Protein AF-A0AAQ3SIV4-F1 (afdb_monomer)

Structure (mmCIF, N/CA/C/O backbone):
data_AF-A0AAQ3SIV4-F1
#
_entry.id   AF-A0AAQ3SIV4-F1
#
loop_
_atom_site.group_PDB
_atom_site.id
_atom_site.type_symbol
_atom_site.label_atom_id
_atom_site.label_alt_id
_atom_site.label_comp_id
_atom_site.label_asym_id
_atom_site.label_entity_id
_atom_site.label_seq_id
_atom_site.pdbx_PDB_ins_code
_atom_site.Cartn_x
_atom_site.Cartn_y
_atom_site.Cartn_z
_atom_site.occupancy
_atom_site.B_iso_or_equiv
_atom_site.auth_seq_id
_atom_site.auth_comp_id
_atom_site.auth_asym_id
_atom_site.auth_atom_id
_atom_site.pdbx_PDB_model_num
ATOM 1 N N . MET A 1 1 ? -7.439 22.972 55.789 1.00 44.53 1 MET A N 1
ATOM 2 C CA . MET A 1 1 ? -6.958 23.213 54.409 1.00 44.53 1 MET A CA 1
ATOM 3 C C . MET A 1 1 ? -6.449 21.897 53.820 1.00 44.53 1 MET A C 1
ATOM 5 O O . MET A 1 1 ? -5.251 21.713 53.692 1.00 44.53 1 MET A O 1
ATOM 9 N N . GLY A 1 2 ? -7.338 20.934 53.558 1.00 52.06 2 GLY A N 1
ATOM 10 C CA . GLY A 1 2 ? -6.937 19.566 53.185 1.00 52.06 2 GLY A CA 1
ATOM 11 C C . GLY A 1 2 ? -7.834 18.911 52.139 1.00 52.06 2 GLY A C 1
ATOM 12 O O . GLY A 1 2 ? -7.829 17.697 52.010 1.00 52.06 2 GLY A O 1
ATOM 13 N N . PHE A 1 3 ? -8.606 19.706 51.398 1.00 50.66 3 PHE A N 1
ATOM 14 C CA . PHE A 1 3 ? -9.419 19.231 50.281 1.00 50.66 3 PHE A CA 1
ATOM 15 C C . PHE A 1 3 ? -8.752 19.656 48.972 1.00 50.66 3 PHE A C 1
ATOM 17 O O . PHE A 1 3 ? -9.314 20.401 48.177 1.00 50.66 3 PHE A O 1
ATOM 24 N N . VAL A 1 4 ? -7.500 19.226 48.780 1.00 51.62 4 VAL A N 1
ATOM 25 C CA . VAL A 1 4 ? -6.895 19.228 47.447 1.00 51.62 4 VAL A CA 1
ATOM 26 C C . VAL A 1 4 ? -7.562 18.083 46.705 1.00 51.62 4 VAL A C 1
ATOM 28 O O . VAL A 1 4 ? -7.334 16.909 46.985 1.00 51.62 4 VAL A O 1
ATOM 31 N N . LEU A 1 5 ? -8.490 18.487 45.849 1.00 52.31 5 LEU A N 1
ATOM 32 C CA . LEU A 1 5 ? -9.224 17.712 44.870 1.00 52.31 5 LEU A CA 1
ATOM 33 C C . LEU A 1 5 ? -8.376 16.563 44.308 1.00 52.31 5 LEU A C 1
ATOM 35 O O . LEU A 1 5 ? -7.599 16.735 43.375 1.00 52.31 5 LEU A O 1
ATOM 39 N N . ARG A 1 6 ? -8.564 15.364 44.864 1.00 51.53 6 ARG A N 1
ATOM 40 C CA . ARG A 1 6 ? -8.049 14.110 44.310 1.00 51.53 6 ARG A CA 1
ATOM 41 C C . ARG A 1 6 ? -8.959 13.683 43.153 1.00 51.53 6 ARG A C 1
ATOM 43 O O . ARG A 1 6 ? -9.600 12.639 43.203 1.00 51.53 6 ARG A O 1
ATOM 50 N N . LEU A 1 7 ? -9.059 14.548 42.143 1.00 51.22 7 LEU A N 1
ATOM 51 C CA . LEU A 1 7 ? -9.844 14.334 40.923 1.00 51.22 7 LEU A CA 1
ATOM 52 C C . LEU A 1 7 ? -9.222 13.264 40.013 1.00 51.22 7 LEU A C 1
ATOM 54 O O . LEU A 1 7 ? -9.908 12.740 39.143 1.00 51.22 7 LEU A O 1
ATOM 58 N N . ASP A 1 8 ? -7.979 12.854 40.278 1.00 49.38 8 ASP A N 1
ATOM 59 C CA . ASP A 1 8 ? -7.283 11.832 39.488 1.00 49.38 8 ASP A CA 1
ATOM 60 C C . ASP A 1 8 ? -7.561 10.382 39.933 1.00 49.38 8 ASP A C 1
ATOM 62 O O . ASP A 1 8 ? -7.112 9.444 39.282 1.00 49.38 8 ASP A O 1
ATOM 66 N N . VAL A 1 9 ? -8.316 10.151 41.021 1.00 52.03 9 VAL A N 1
ATOM 67 C CA . VAL A 1 9 ? -8.616 8.780 41.504 1.00 52.03 9 VAL A CA 1
ATOM 68 C C . VAL A 1 9 ? -9.924 8.197 40.965 1.00 52.03 9 VAL A C 1
ATOM 70 O O . VAL A 1 9 ? -10.098 6.980 40.969 1.00 52.03 9 VAL A O 1
ATOM 73 N N . ILE A 1 10 ? -10.817 9.002 40.384 1.00 53.19 10 ILE A N 1
ATOM 74 C CA . ILE A 1 10 ? -12.056 8.493 39.762 1.00 53.19 10 ILE A CA 1
ATOM 75 C C . ILE A 1 10 ? -11.805 8.116 38.290 1.00 53.19 10 ILE A C 1
ATOM 77 O O . ILE A 1 10 ? -12.607 8.379 37.399 1.00 53.19 10 ILE A O 1
ATOM 81 N N . GLN A 1 11 ? -10.662 7.490 38.009 1.00 56.66 11 GLN A N 1
ATOM 82 C CA . GLN A 1 11 ? -10.421 6.828 36.725 1.00 56.66 11 GLN A CA 1
ATOM 83 C C . GLN A 1 11 ? -10.781 5.333 36.736 1.00 56.66 11 GLN A C 1
ATOM 85 O O . GLN A 1 11 ? -10.735 4.712 35.676 1.00 56.66 11 GLN A O 1
ATOM 90 N N . GLY A 1 12 ? -11.231 4.757 37.861 1.00 60.00 12 GLY A N 1
ATOM 91 C CA . GLY A 1 12 ? -11.602 3.333 37.886 1.00 60.00 12 GLY A CA 1
ATOM 92 C C . GLY A 1 12 ? -12.046 2.749 39.230 1.00 60.00 12 GLY A C 1
ATOM 93 O O . GLY A 1 12 ? -11.626 1.647 39.555 1.00 60.00 12 GLY A O 1
ATOM 94 N N . GLY A 1 13 ? -12.844 3.467 40.030 1.00 65.62 13 GLY A N 1
ATOM 95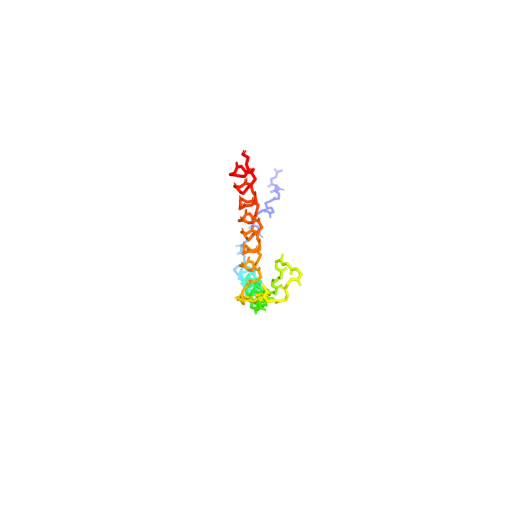 C CA . GLY A 1 13 ? -13.331 2.952 41.323 1.00 65.62 13 GLY A CA 1
ATOM 96 C C . GLY A 1 13 ? -14.592 2.082 41.238 1.00 65.62 13 GLY A C 1
ATOM 97 O O . GLY A 1 13 ? -14.765 1.188 42.059 1.00 65.62 13 GLY A O 1
ATOM 98 N N . ASP A 1 14 ? -15.455 2.328 40.247 1.00 72.00 14 ASP A N 1
ATOM 99 C CA . ASP A 1 14 ? -16.674 1.545 40.022 1.00 72.00 14 ASP A CA 1
ATOM 100 C C . ASP A 1 14 ? -16.420 0.499 38.920 1.00 72.00 14 ASP A C 1
ATOM 102 O O . ASP A 1 14 ? -16.183 0.883 37.763 1.00 72.00 14 ASP A O 1
ATOM 106 N N . PRO A 1 15 ? -16.459 -0.808 39.250 1.00 71.19 15 PRO A N 1
ATOM 107 C CA . PRO A 1 15 ? -16.285 -1.889 38.285 1.00 71.19 15 PRO A CA 1
ATOM 108 C C . PRO A 1 15 ? -17.212 -1.763 37.072 1.00 71.19 15 PRO A C 1
ATOM 110 O O . PRO A 1 15 ? -16.800 -2.061 35.954 1.00 71.19 15 PRO A O 1
ATOM 113 N N . MET A 1 16 ? -18.430 -1.250 37.261 1.00 78.00 16 MET A N 1
ATOM 114 C CA . MET A 1 16 ? -19.415 -1.090 36.192 1.00 78.00 16 MET A CA 1
ATOM 115 C C . MET A 1 16 ? -19.000 -0.009 35.181 1.00 78.00 16 MET A C 1
ATOM 117 O O . MET A 1 16 ? -19.174 -0.181 33.975 1.00 78.00 16 MET A O 1
ATOM 121 N N . ILE A 1 17 ? -18.387 1.086 35.645 1.00 75.94 17 ILE A N 1
ATOM 122 C CA . ILE A 1 17 ? -17.883 2.168 34.780 1.00 75.94 17 ILE A CA 1
ATOM 123 C C . ILE A 1 17 ? -16.611 1.725 34.048 1.00 75.94 17 ILE A C 1
ATOM 125 O O . ILE A 1 17 ? -16.415 2.055 32.874 1.00 75.94 17 ILE A O 1
ATOM 129 N N . TRP A 1 18 ? -15.739 0.979 34.728 1.00 76.62 18 TRP A N 1
ATOM 130 C CA . TRP A 1 18 ? -14.517 0.444 34.128 1.00 76.62 18 TRP A CA 1
ATOM 131 C C . TRP A 1 18 ? -14.825 -0.564 33.017 1.00 76.62 18 TRP A C 1
ATOM 133 O O . TRP A 1 18 ? -14.277 -0.444 31.918 1.00 76.62 18 TRP A O 1
ATOM 143 N N . GLU A 1 19 ? -15.751 -1.493 33.261 1.00 77.81 19 GLU A N 1
ATOM 144 C CA . GLU A 1 19 ? -16.226 -2.435 32.244 1.00 77.81 19 GLU A CA 1
ATOM 145 C C . GLU A 1 19 ? -16.903 -1.714 31.077 1.00 77.81 19 GLU A C 1
ATOM 147 O O . GLU A 1 19 ? -16.612 -2.022 29.923 1.00 77.81 19 GLU A O 1
ATOM 152 N N . GLY A 1 20 ? -17.715 -0.684 31.344 1.00 81.88 20 GLY A N 1
ATOM 153 C CA . GLY A 1 20 ? -18.314 0.142 30.292 1.00 81.88 20 GLY A CA 1
ATOM 154 C C . GLY A 1 20 ? -17.266 0.790 29.379 1.00 81.88 20 GLY A C 1
ATOM 155 O O . GLY A 1 20 ? -17.358 0.699 28.155 1.00 81.88 20 GLY A O 1
ATOM 156 N N . LYS A 1 21 ? -16.205 1.374 29.952 1.00 82.12 21 LYS A N 1
ATOM 157 C CA . LYS A 1 21 ? -15.091 1.937 29.167 1.00 82.12 21 LYS A CA 1
ATOM 158 C C . LYS A 1 21 ? -14.337 0.867 28.374 1.00 82.12 21 LYS A C 1
ATOM 160 O O . LYS A 1 21 ? -13.936 1.124 27.239 1.00 82.12 21 LYS A O 1
ATOM 165 N N . ARG A 1 22 ? -14.142 -0.330 28.936 1.00 81.44 22 ARG A N 1
ATOM 166 C CA . ARG A 1 22 ? -13.505 -1.451 28.225 1.00 81.44 22 ARG A CA 1
ATOM 167 C C . ARG A 1 22 ? -14.369 -1.978 27.092 1.00 81.44 22 ARG A C 1
ATOM 169 O O . ARG A 1 22 ? -13.819 -2.268 26.037 1.00 81.44 22 ARG A O 1
ATOM 176 N N . ALA A 1 23 ? -15.680 -2.088 27.285 1.00 86.12 23 ALA A N 1
ATOM 177 C CA . ALA A 1 23 ? -16.616 -2.516 26.253 1.00 86.12 23 ALA A CA 1
ATOM 178 C C . ALA A 1 23 ? -16.563 -1.565 25.051 1.00 86.12 23 ALA A C 1
ATOM 180 O O . ALA A 1 23 ? -16.271 -2.007 23.944 1.00 86.12 23 ALA A O 1
ATOM 181 N N . VAL A 1 24 ? -1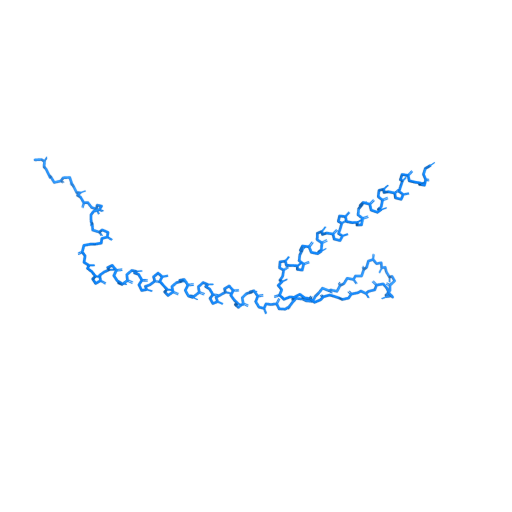6.676 -0.255 25.293 1.00 87.75 24 VAL A N 1
ATOM 182 C CA . VAL A 1 24 ? -16.570 0.768 24.239 1.00 87.75 24 VAL A CA 1
ATOM 183 C C . VAL A 1 24 ? -15.193 0.750 23.564 1.00 87.75 24 VAL A C 1
ATOM 185 O O . VAL A 1 24 ? -15.094 0.860 22.346 1.00 87.75 24 VAL A O 1
ATOM 188 N N . SER A 1 25 ? -14.112 0.562 24.329 1.00 90.38 25 SER A N 1
ATOM 189 C CA . SER A 1 25 ? -12.754 0.443 23.775 1.00 90.38 25 SER A CA 1
ATOM 190 C C . SER A 1 25 ? -12.586 -0.798 22.882 1.00 90.38 25 SER A C 1
ATOM 192 O O . SER A 1 25 ? -11.951 -0.736 21.826 1.00 90.38 25 SER A O 1
ATOM 194 N N . ARG A 1 26 ? -13.203 -1.927 23.254 1.00 90.25 26 ARG A N 1
ATOM 195 C CA . ARG A 1 26 ? -13.216 -3.157 22.446 1.00 90.25 26 ARG A CA 1
ATOM 196 C C . ARG A 1 26 ? -14.037 -2.981 21.175 1.00 90.25 26 ARG A C 1
ATOM 198 O O . ARG A 1 26 ? -13.563 -3.374 20.115 1.00 90.25 26 ARG A O 1
ATOM 205 N N . GLU A 1 27 ? -15.208 -2.360 21.268 1.00 92.81 27 GLU A N 1
ATOM 206 C CA . GLU A 1 27 ? -16.047 -2.050 20.105 1.00 92.81 27 GLU A CA 1
ATOM 207 C C . GLU A 1 27 ? -15.325 -1.117 19.132 1.00 92.81 27 GLU A C 1
ATOM 209 O O . GLU A 1 27 ? -15.267 -1.405 17.941 1.00 92.81 27 GLU A O 1
ATOM 214 N N . LEU A 1 28 ? -14.684 -0.054 19.627 1.00 91.25 28 LEU A N 1
ATOM 215 C CA . LEU A 1 28 ? -13.857 0.830 18.802 1.00 91.25 28 LEU A CA 1
ATOM 216 C C . LEU A 1 28 ? -12.724 0.072 18.110 1.00 91.25 28 LEU A C 1
ATOM 218 O O . LEU A 1 28 ? -12.495 0.271 16.921 1.00 91.25 28 LEU A O 1
ATOM 222 N N . THR A 1 29 ? -12.045 -0.821 18.832 1.00 91.81 29 THR A N 1
ATOM 223 C CA . THR A 1 29 ? -10.983 -1.660 18.260 1.00 91.81 29 THR A CA 1
ATOM 224 C C . THR A 1 29 ? -11.527 -2.552 17.140 1.00 91.81 29 THR A C 1
ATOM 226 O O . THR A 1 29 ? -10.931 -2.617 16.070 1.00 91.81 29 THR A O 1
ATOM 229 N N . GLN A 1 30 ? -12.685 -3.184 17.344 1.00 90.88 30 GLN A N 1
ATOM 230 C CA . GLN A 1 30 ? -13.338 -4.030 16.340 1.00 90.88 30 GLN A CA 1
ATOM 231 C C . GLN A 1 30 ? -13.823 -3.234 15.124 1.00 90.88 30 GLN A C 1
ATOM 233 O O . GLN A 1 30 ? -13.691 -3.705 13.997 1.00 90.88 30 GLN A O 1
ATOM 238 N N . ILE A 1 31 ? -14.355 -2.026 15.330 1.00 92.81 31 ILE A N 1
ATOM 239 C CA . ILE A 1 31 ? -14.766 -1.128 14.244 1.00 92.81 31 ILE A CA 1
ATOM 240 C C . ILE A 1 31 ? -13.546 -0.703 13.430 1.00 92.81 31 ILE A C 1
ATOM 242 O O . ILE A 1 31 ? -13.595 -0.738 12.204 1.00 92.81 31 ILE A O 1
ATOM 246 N N . LEU A 1 32 ? -12.446 -0.331 14.087 1.00 86.69 32 LEU A N 1
ATOM 247 C CA . LEU A 1 32 ? -11.210 0.038 13.401 1.00 86.69 32 LEU A CA 1
ATOM 248 C C . LEU A 1 32 ? -10.628 -1.141 12.618 1.00 86.69 32 LEU A C 1
ATOM 250 O O . LEU A 1 32 ? -10.255 -0.963 11.465 1.00 86.69 32 LEU A O 1
ATOM 254 N N . GLU A 1 33 ?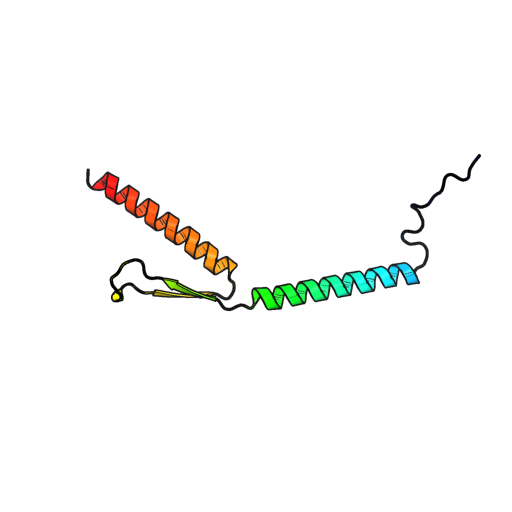 -10.619 -2.343 13.192 1.00 86.94 33 GLU A N 1
ATOM 255 C CA . GLU A 1 33 ? -10.172 -3.555 12.498 1.00 86.94 33 GLU A CA 1
ATOM 256 C C . GLU A 1 33 ? -11.080 -3.903 11.307 1.00 86.94 33 GLU A C 1
ATOM 258 O O . GLU A 1 33 ? -10.606 -4.317 10.250 1.00 86.94 33 GLU A O 1
ATOM 263 N N . PHE A 1 34 ? -12.393 -3.705 11.446 1.00 87.12 34 PHE A N 1
ATOM 264 C CA . PHE A 1 34 ? -13.345 -3.874 10.352 1.00 87.12 34 PHE A CA 1
ATOM 265 C C . PHE A 1 34 ? -13.099 -2.861 9.231 1.00 87.12 34 PHE A C 1
ATOM 267 O O . PHE A 1 34 ? -13.022 -3.244 8.065 1.00 87.12 34 PHE A O 1
ATOM 274 N N . VAL A 1 35 ? -12.938 -1.580 9.573 1.00 85.25 35 VAL A N 1
ATOM 275 C CA . VAL A 1 35 ? -12.627 -0.518 8.609 1.00 85.25 35 VAL A CA 1
ATOM 276 C C . VAL A 1 35 ? -11.308 -0.812 7.901 1.00 85.25 35 VAL A C 1
ATOM 278 O O . VAL A 1 35 ? -11.250 -0.699 6.680 1.00 85.25 35 VAL A O 1
ATOM 281 N N . ASP A 1 36 ? -10.283 -1.248 8.630 1.00 78.69 36 ASP A N 1
ATOM 282 C CA . ASP A 1 36 ? -8.990 -1.605 8.054 1.00 78.69 36 ASP A CA 1
ATOM 283 C C . ASP A 1 36 ? -9.115 -2.790 7.091 1.00 78.69 36 ASP A C 1
ATOM 285 O O . ASP A 1 36 ? -8.672 -2.702 5.954 1.00 78.69 36 ASP A O 1
ATOM 289 N N . LYS A 1 37 ? -9.844 -3.852 7.453 1.00 75.69 37 LYS A N 1
ATOM 290 C CA . LYS A 1 37 ? -10.118 -4.986 6.550 1.00 75.69 37 LYS A CA 1
ATOM 291 C C . LYS A 1 37 ? -10.904 -4.581 5.299 1.00 75.69 37 LYS A C 1
ATOM 293 O O . LYS A 1 37 ? -10.596 -5.053 4.205 1.00 75.69 37 LYS A O 1
ATOM 298 N N . VAL A 1 38 ? -11.892 -3.696 5.432 1.00 73.56 38 VAL A N 1
ATOM 299 C CA . VAL A 1 38 ? -12.680 -3.180 4.297 1.00 73.56 38 VAL A CA 1
ATOM 300 C C . VAL A 1 38 ? -11.832 -2.290 3.381 1.00 73.56 38 VAL A C 1
ATOM 302 O O . VAL A 1 38 ? -11.987 -2.333 2.160 1.00 73.56 38 VAL A O 1
ATOM 305 N N . LEU A 1 39 ? -10.930 -1.484 3.941 1.00 67.38 39 LEU A N 1
ATOM 306 C CA . LEU A 1 39 ? -10.038 -0.616 3.170 1.00 67.38 39 LEU A CA 1
ATOM 307 C C . LEU A 1 39 ? -8.858 -1.383 2.558 1.00 67.38 39 LEU A C 1
ATOM 309 O O . LEU A 1 39 ? -8.460 -1.073 1.434 1.00 67.38 39 LEU A O 1
ATOM 313 N N . ALA A 1 40 ? -8.333 -2.385 3.264 1.00 64.56 40 ALA A N 1
ATOM 314 C CA . ALA A 1 40 ? -7.225 -3.231 2.839 1.00 64.56 40 ALA A CA 1
ATOM 315 C C . ALA A 1 40 ? -7.647 -4.270 1.795 1.00 64.56 40 ALA A C 1
ATOM 317 O O . ALA A 1 40 ? -6.840 -4.600 0.938 1.00 64.56 40 ALA A O 1
ATOM 318 N N . GLY A 1 41 ? -8.906 -4.723 1.792 1.00 64.81 41 GLY A N 1
ATOM 319 C CA . GLY A 1 41 ? -9.452 -5.675 0.814 1.00 64.81 41 GLY A CA 1
ATOM 320 C C . GLY A 1 41 ? -9.686 -5.109 -0.593 1.00 64.81 41 GLY A C 1
ATOM 321 O O . GLY A 1 41 ? -10.448 -5.677 -1.376 1.00 64.81 41 GLY A O 1
ATOM 322 N N . ARG A 1 42 ? -9.079 -3.968 -0.931 1.00 69.88 42 ARG A N 1
ATOM 323 C CA . ARG A 1 42 ? -9.190 -3.371 -2.262 1.00 69.88 42 ARG A CA 1
ATOM 324 C C . ARG A 1 42 ? -8.167 -4.004 -3.191 1.00 69.88 42 ARG A C 1
ATOM 326 O O . ARG A 1 42 ? -7.039 -3.522 -3.314 1.00 69.88 42 ARG A O 1
ATOM 333 N N . HIS A 1 43 ? -8.605 -5.057 -3.877 1.00 82.81 43 HIS A N 1
ATOM 334 C CA . HIS A 1 43 ? -7.877 -5.607 -5.011 1.00 82.81 43 HIS A CA 1
ATOM 335 C C . HIS A 1 43 ? -7.567 -4.482 -6.010 1.00 82.81 43 HIS A C 1
ATOM 337 O O . HIS A 1 43 ? -8.460 -3.766 -6.469 1.00 82.81 43 HIS A O 1
ATOM 343 N N . THR A 1 44 ? -6.284 -4.279 -6.277 1.00 84.81 44 THR A N 1
ATOM 344 C CA . THR A 1 44 ? -5.750 -3.150 -7.030 1.00 84.81 44 THR A CA 1
ATOM 345 C C . THR A 1 44 ? -5.047 -3.676 -8.267 1.00 84.81 44 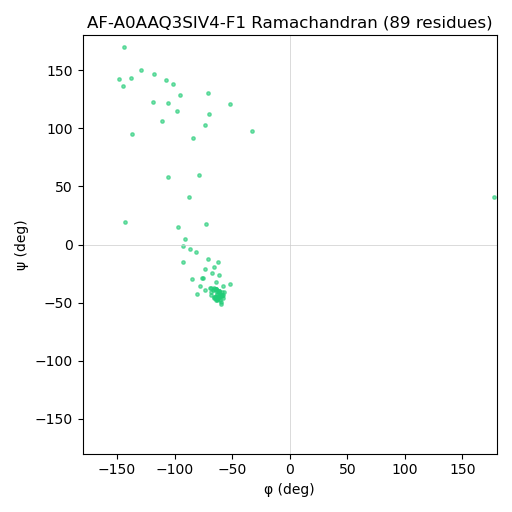THR A C 1
ATOM 347 O O . THR A 1 44 ? -4.102 -4.451 -8.165 1.00 84.81 44 THR A O 1
ATOM 350 N N . ILE A 1 45 ? -5.483 -3.211 -9.435 1.00 89.69 45 ILE A N 1
ATOM 351 C CA . ILE A 1 45 ? -4.894 -3.572 -10.725 1.00 89.69 45 ILE A CA 1
ATOM 352 C C . ILE A 1 45 ? -4.076 -2.386 -11.226 1.00 89.69 45 ILE A C 1
ATOM 354 O O . ILE A 1 45 ? -4.606 -1.292 -11.431 1.00 89.69 45 ILE A O 1
ATOM 358 N N . ILE A 1 46 ? -2.784 -2.602 -11.454 1.00 90.56 46 ILE A N 1
ATOM 359 C CA . ILE A 1 46 ? -1.901 -1.633 -12.098 1.00 90.56 46 ILE A CA 1
ATOM 360 C C . ILE A 1 46 ? -1.824 -1.945 -13.588 1.00 90.56 46 ILE A C 1
ATOM 362 O O . ILE A 1 46 ? -1.503 -3.058 -13.995 1.00 90.56 46 ILE A O 1
ATOM 366 N N . LEU A 1 47 ? -2.054 -0.921 -14.408 1.00 91.38 47 LEU A N 1
ATOM 367 C CA . LEU A 1 47 ? -1.855 -0.959 -15.852 1.00 91.38 47 LEU A CA 1
ATOM 368 C C . LEU A 1 47 ? -0.664 -0.068 -16.199 1.00 91.38 47 LEU A C 1
ATOM 370 O O . LEU A 1 47 ? -0.763 1.157 -16.158 1.00 91.38 47 LEU A O 1
ATOM 374 N N . MET A 1 48 ? 0.463 -0.684 -16.539 1.00 89.81 48 MET A N 1
ATOM 375 C CA . MET A 1 48 ? 1.693 0.015 -16.895 1.00 89.81 48 MET A CA 1
ATOM 376 C C . MET A 1 48 ? 1.893 0.036 -18.404 1.00 89.81 48 MET A C 1
ATOM 378 O O . MET A 1 48 ? 1.696 -0.959 -19.097 1.00 89.81 48 MET A O 1
ATOM 382 N N . GLN A 1 49 ? 2.323 1.186 -18.915 1.00 90.06 49 GLN A N 1
ATOM 383 C CA . GLN A 1 49 ? 2.721 1.353 -20.305 1.00 90.06 49 GLN A CA 1
ATOM 384 C C . GLN A 1 49 ? 4.016 2.185 -20.348 1.00 90.06 49 GLN A C 1
ATOM 386 O O . GLN A 1 49 ? 3.949 3.413 -20.318 1.00 90.06 49 GLN A O 1
ATOM 391 N N . PRO A 1 50 ? 5.196 1.536 -20.407 1.00 83.88 50 PRO A N 1
ATOM 392 C CA . PRO A 1 50 ? 6.489 2.223 -20.321 1.00 83.88 50 PRO A CA 1
ATOM 393 C C . PRO A 1 50 ? 6.800 3.122 -21.525 1.00 83.88 50 PRO A C 1
ATOM 395 O O . PRO A 1 50 ? 7.601 4.044 -21.423 1.00 83.88 50 PRO A O 1
ATOM 398 N N . SER A 1 51 ? 6.199 2.851 -22.687 1.00 85.69 51 SER A N 1
ATOM 399 C CA . SER A 1 51 ? 6.419 3.619 -23.913 1.00 85.69 51 SER A CA 1
ATOM 400 C C . SER A 1 51 ? 5.139 3.737 -24.738 1.00 85.69 51 SER A C 1
ATOM 402 O O . SER A 1 51 ? 4.146 3.050 -24.502 1.00 85.69 51 SER A O 1
ATOM 404 N N . LYS A 1 52 ? 5.150 4.577 -25.779 1.00 88.62 52 LYS A N 1
ATOM 405 C CA . LYS A 1 52 ? 4.009 4.707 -26.703 1.00 88.62 52 LYS A CA 1
ATOM 406 C C . LYS A 1 52 ? 3.693 3.396 -27.451 1.00 88.62 52 LYS A C 1
ATOM 408 O O . LYS A 1 52 ? 2.600 3.260 -28.000 1.00 88.62 52 LYS A O 1
ATOM 413 N N . ASN A 1 53 ? 4.613 2.425 -27.447 1.00 91.19 53 ASN A N 1
ATOM 414 C CA . ASN A 1 53 ? 4.397 1.101 -28.015 1.00 91.19 53 ASN A CA 1
ATOM 415 C C . ASN A 1 53 ? 3.401 0.295 -27.162 1.00 91.19 53 ASN A C 1
ATOM 417 O O . ASN A 1 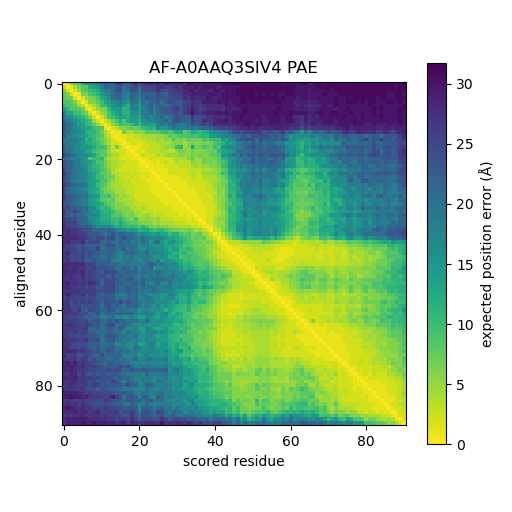53 ? 3.708 -0.120 -26.044 1.00 91.19 53 ASN A O 1
ATOM 421 N N . ARG A 1 54 ? 2.214 0.021 -27.718 1.00 86.12 54 ARG A N 1
ATOM 422 C CA . ARG A 1 54 ? 1.172 -0.771 -27.043 1.00 86.12 54 ARG A CA 1
ATOM 423 C C . ARG A 1 54 ? 1.605 -2.200 -26.714 1.00 86.12 54 ARG A C 1
ATOM 425 O O . ARG A 1 54 ? 1.074 -2.753 -25.758 1.00 86.12 54 ARG A O 1
ATOM 432 N N . ALA A 1 55 ? 2.556 -2.779 -27.451 1.00 90.81 55 ALA A N 1
ATOM 433 C CA . ALA A 1 55 ? 3.053 -4.130 -27.185 1.00 90.81 55 ALA A CA 1
ATOM 434 C C . ALA A 1 55 ? 3.795 -4.243 -25.842 1.00 90.81 55 ALA A C 1
ATOM 436 O O . ALA A 1 55 ? 3.938 -5.337 -25.314 1.00 90.81 55 ALA A O 1
ATOM 437 N N . MET A 1 56 ? 4.244 -3.116 -25.277 1.00 87.06 56 MET A N 1
ATOM 438 C CA . MET A 1 56 ? 4.933 -3.073 -23.983 1.00 87.06 56 MET A CA 1
ATOM 439 C C . MET A 1 56 ? 3.983 -2.856 -22.799 1.00 87.06 56 MET A C 1
ATOM 441 O O . MET A 1 56 ? 4.447 -2.663 -21.678 1.00 87.06 56 MET A O 1
ATOM 445 N N . ARG A 1 57 ? 2.663 -2.821 -23.024 1.00 88.88 57 ARG A N 1
ATOM 446 C CA . ARG A 1 57 ? 1.691 -2.661 -21.941 1.00 88.88 57 ARG A CA 1
ATOM 447 C C . ARG A 1 57 ? 1.643 -3.933 -21.098 1.00 88.88 57 ARG A C 1
ATOM 449 O O . ARG A 1 57 ? 1.456 -5.019 -21.635 1.00 88.88 57 ARG A O 1
ATOM 456 N N . THR A 1 58 ? 1.737 -3.781 -19.784 1.00 90.56 58 THR A N 1
ATOM 457 C CA . THR A 1 58 ? 1.673 -4.884 -18.822 1.00 90.56 58 THR A CA 1
ATOM 458 C C . THR A 1 58 ? 0.651 -4.579 -17.732 1.00 90.56 58 THR A C 1
ATOM 460 O O . THR A 1 58 ? 0.405 -3.417 -17.399 1.00 90.56 58 THR A O 1
ATOM 463 N N . SER A 1 59 ? 0.035 -5.623 -17.184 1.00 91.25 59 SER A N 1
ATOM 464 C CA . SER A 1 59 ? -0.874 -5.536 -16.041 1.00 91.25 59 SER A CA 1
ATOM 465 C C . SER A 1 59 ? -0.320 -6.327 -14.865 1.00 91.25 59 SER A C 1
ATOM 467 O O . SER A 1 59 ? 0.344 -7.344 -15.067 1.00 91.25 59 SER A O 1
ATOM 469 N N . MET A 1 60 ? -0.583 -5.860 -13.650 1.00 90.31 60 MET A N 1
ATOM 470 C CA . MET A 1 60 ? -0.221 -6.566 -12.427 1.00 90.31 60 MET A CA 1
ATOM 471 C C . MET A 1 60 ? -1.292 -6.343 -11.366 1.00 90.31 60 MET A C 1
ATOM 473 O O . MET A 1 60 ? -1.753 -5.215 -11.180 1.00 90.31 60 MET A O 1
ATOM 477 N N . ASP A 1 61 ? -1.646 -7.419 -10.676 1.00 90.06 61 ASP A N 1
ATOM 478 C CA . ASP A 1 61 ? -2.729 -7.451 -9.704 1.00 90.06 61 ASP A CA 1
ATOM 479 C C . ASP A 1 61 ? -2.162 -7.526 -8.284 1.00 90.06 61 ASP A C 1
ATOM 481 O O . ASP A 1 61 ? -1.163 -8.204 -8.033 1.00 90.06 61 ASP A O 1
ATOM 485 N N . PHE A 1 62 ? -2.801 -6.824 -7.350 1.00 87.44 62 PHE A N 1
ATOM 486 C CA . PHE A 1 62 ? -2.376 -6.735 -5.958 1.00 87.44 62 PHE A CA 1
ATOM 487 C C . PHE A 1 62 ? -3.563 -6.831 -5.016 1.00 87.44 62 PHE A C 1
ATOM 489 O O . PHE A 1 62 ? -4.597 -6.210 -5.238 1.00 87.44 62 PHE A O 1
ATOM 496 N N . ASP A 1 63 ? -3.368 -7.494 -3.884 1.00 84.56 63 ASP A N 1
ATOM 497 C CA . ASP A 1 63 ? -4.391 -7.568 -2.839 1.00 84.56 63 ASP A CA 1
ATOM 498 C C . ASP A 1 63 ? -4.426 -6.320 -1.944 1.00 84.56 63 ASP A C 1
ATOM 500 O O . ASP A 1 63 ? -5.311 -6.189 -1.108 1.00 84.56 63 ASP A O 1
ATOM 504 N N . SER A 1 64 ? -3.474 -5.392 -2.109 1.00 82.56 64 SER A N 1
ATOM 505 C CA . SER A 1 64 ? -3.407 -4.138 -1.356 1.00 82.56 64 SER A CA 1
ATOM 506 C C . SER A 1 64 ? -2.791 -3.008 -2.177 1.00 82.56 64 SER A C 1
ATOM 508 O O . SER A 1 64 ? -1.792 -3.191 -2.878 1.00 82.56 64 SER A O 1
ATOM 510 N N . VAL A 1 65 ? -3.338 -1.804 -2.000 1.00 84.94 65 VAL A N 1
ATOM 511 C CA . VAL A 1 65 ? -2.834 -0.558 -2.599 1.00 84.94 65 VAL A CA 1
ATOM 512 C C . VAL A 1 65 ? -1.380 -0.282 -2.199 1.00 84.94 65 VAL A C 1
ATOM 514 O O . VAL A 1 65 ? -0.603 0.209 -3.014 1.00 84.94 65 VAL A O 1
ATOM 517 N N . ASN A 1 66 ? -0.984 -0.618 -0.968 1.00 85.75 66 ASN A N 1
ATOM 518 C CA . ASN A 1 66 ? 0.368 -0.336 -0.475 1.00 85.75 66 ASN A CA 1
ATOM 519 C C . ASN A 1 66 ? 1.428 -1.141 -1.237 1.00 85.75 66 ASN A C 1
ATOM 521 O O . ASN A 1 66 ? 2.409 -0.568 -1.708 1.00 85.75 66 ASN A O 1
ATOM 525 N N . HIS A 1 67 ? 1.182 -2.437 -1.454 1.00 87.38 67 HIS A N 1
ATOM 526 C CA . HIS A 1 67 ? 2.060 -3.277 -2.274 1.00 87.38 67 HIS A CA 1
ATOM 527 C C . HIS A 1 67 ? 2.148 -2.765 -3.716 1.00 87.38 67 HIS A C 1
ATOM 529 O O . HIS A 1 67 ? 3.233 -2.711 -4.294 1.00 87.38 67 HIS A O 1
ATOM 535 N N . ALA A 1 68 ? 1.018 -2.319 -4.270 1.00 87.44 68 ALA A N 1
ATOM 536 C CA . ALA A 1 68 ? 0.958 -1.737 -5.604 1.00 87.44 68 ALA A CA 1
ATOM 537 C C . ALA A 1 68 ? 1.841 -0.468 -5.706 1.00 87.44 68 ALA A C 1
ATOM 539 O O . ALA A 1 68 ? 2.619 -0.307 -6.651 1.00 87.44 68 ALA A O 1
ATOM 540 N N . LEU A 1 69 ? 1.787 0.413 -4.700 1.00 88.56 69 LEU A N 1
ATOM 541 C CA . LEU A 1 69 ? 2.614 1.623 -4.625 1.00 88.56 69 LEU A CA 1
ATOM 542 C C . LEU A 1 69 ? 4.108 1.320 -4.479 1.00 88.56 69 LEU A C 1
ATOM 544 O O . LEU A 1 69 ? 4.929 2.019 -5.077 1.00 88.56 69 LEU A O 1
ATOM 548 N N . ASP A 1 70 ? 4.479 0.301 -3.710 1.00 91.00 70 ASP A N 1
ATOM 549 C CA . ASP A 1 70 ? 5.883 -0.073 -3.536 1.00 91.00 70 ASP A CA 1
ATOM 550 C C . ASP A 1 70 ? 6.504 -0.580 -4.841 1.00 91.00 70 ASP A C 1
ATOM 552 O O . ASP A 1 70 ? 7.627 -0.194 -5.178 1.00 91.00 70 ASP A O 1
ATOM 556 N N . VAL A 1 71 ? 5.747 -1.329 -5.649 1.00 88.44 71 VAL A N 1
ATOM 557 C CA . VAL A 1 71 ? 6.185 -1.733 -6.993 1.00 88.44 71 VAL A CA 1
ATOM 558 C C . VAL A 1 71 ? 6.369 -0.527 -7.914 1.00 88.44 71 VAL A C 1
ATOM 560 O O . VAL A 1 71 ? 7.364 -0.463 -8.640 1.00 88.44 71 VAL A O 1
ATOM 563 N N . ILE A 1 72 ? 5.483 0.474 -7.859 1.00 89.19 72 ILE A N 1
ATOM 564 C CA . ILE A 1 72 ? 5.647 1.708 -8.644 1.00 89.19 72 ILE A CA 1
ATOM 565 C C . ILE A 1 72 ? 6.947 2.426 -8.256 1.00 89.19 72 ILE A C 1
ATOM 567 O O . ILE A 1 72 ? 7.740 2.770 -9.137 1.00 89.19 72 ILE A O 1
ATOM 571 N N . LYS A 1 73 ? 7.214 2.602 -6.955 1.00 90.00 73 LYS A N 1
ATOM 572 C CA . LYS A 1 73 ? 8.459 3.228 -6.471 1.00 90.00 73 LYS A CA 1
ATOM 573 C C . LYS A 1 73 ? 9.689 2.462 -6.951 1.00 90.00 73 LYS A C 1
ATOM 575 O O . LYS A 1 73 ? 10.656 3.077 -7.405 1.00 90.00 73 LYS A O 1
ATOM 580 N N . LEU A 1 74 ? 9.661 1.132 -6.867 1.00 89.12 74 LEU A N 1
ATOM 581 C CA . LEU A 1 74 ? 10.772 0.294 -7.306 1.0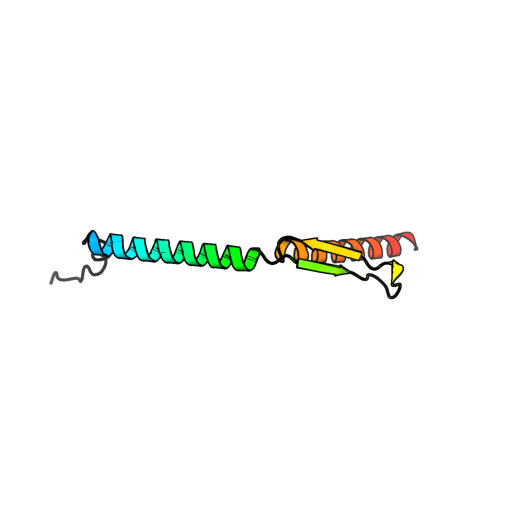0 89.12 74 LEU A CA 1
ATOM 582 C C . LEU A 1 74 ? 10.997 0.428 -8.818 1.00 89.12 74 LEU A C 1
ATOM 584 O O . LEU A 1 74 ? 12.125 0.642 -9.252 1.00 89.12 74 LEU A O 1
ATOM 588 N N . SER A 1 75 ? 9.923 0.382 -9.613 1.00 86.31 75 SER A N 1
ATOM 589 C CA . SER A 1 75 ? 9.991 0.477 -11.077 1.00 86.31 75 SER A CA 1
ATOM 590 C C . SER A 1 75 ? 10.634 1.781 -11.556 1.00 86.31 75 SER A C 1
ATOM 592 O O . SER A 1 75 ? 11.474 1.766 -12.456 1.00 86.31 75 SER A O 1
ATOM 594 N N . HIS A 1 76 ? 10.307 2.902 -10.906 1.00 87.25 76 HIS A N 1
ATOM 595 C CA . HIS A 1 76 ? 10.889 4.200 -11.222 1.00 87.25 76 HIS A CA 1
ATOM 596 C C . HIS A 1 76 ? 12.389 4.225 -10.911 1.00 87.25 76 HIS A C 1
ATOM 598 O O . HIS A 1 76 ? 13.187 4.638 -11.748 1.00 87.25 76 HIS A O 1
ATOM 604 N N . ASN A 1 77 ? 12.791 3.718 -9.742 1.00 88.44 77 ASN A N 1
ATOM 605 C CA . ASN A 1 77 ? 14.201 3.638 -9.363 1.00 88.44 77 ASN A CA 1
ATOM 606 C C . ASN A 1 77 ? 15.002 2.742 -10.316 1.00 88.44 77 ASN A C 1
ATOM 608 O O . ASN A 1 77 ? 16.057 3.153 -10.790 1.00 88.44 77 ASN A O 1
ATOM 612 N N . VAL A 1 78 ? 14.492 1.556 -10.655 1.00 88.00 78 VAL A N 1
ATOM 613 C CA . VAL A 1 78 ? 15.144 0.645 -11.613 1.00 88.00 78 VAL A CA 1
ATOM 614 C C . VAL A 1 78 ? 15.314 1.316 -12.978 1.00 88.00 78 VAL A C 1
ATOM 616 O O . VAL A 1 78 ? 16.392 1.242 -13.568 1.00 88.00 78 VAL A O 1
ATOM 619 N N . SER A 1 79 ? 14.287 2.024 -13.457 1.00 85.50 79 SER A N 1
ATOM 620 C CA . SER A 1 79 ? 14.367 2.774 -14.713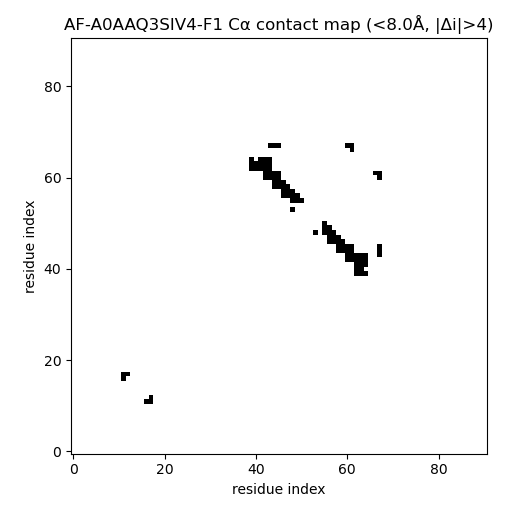 1.00 85.50 79 SER A CA 1
ATOM 621 C C . SER A 1 79 ? 15.431 3.874 -14.665 1.00 85.50 79 SER A C 1
ATOM 623 O O . SER A 1 79 ? 16.172 4.043 -15.634 1.00 85.50 79 SER A O 1
ATOM 625 N N . LEU A 1 80 ? 15.536 4.608 -13.552 1.00 85.12 80 LEU A N 1
ATOM 626 C CA . LEU A 1 80 ? 16.560 5.640 -13.374 1.00 85.12 80 LEU A CA 1
ATOM 627 C C . LEU A 1 80 ? 17.971 5.048 -13.396 1.00 85.12 80 LEU A C 1
ATOM 629 O O . LEU A 1 80 ? 18.820 5.537 -14.140 1.00 85.12 80 LEU A O 1
ATOM 633 N N . TYR A 1 81 ? 18.212 3.967 -12.650 1.00 86.88 81 TYR A N 1
ATOM 634 C CA . TYR A 1 81 ? 19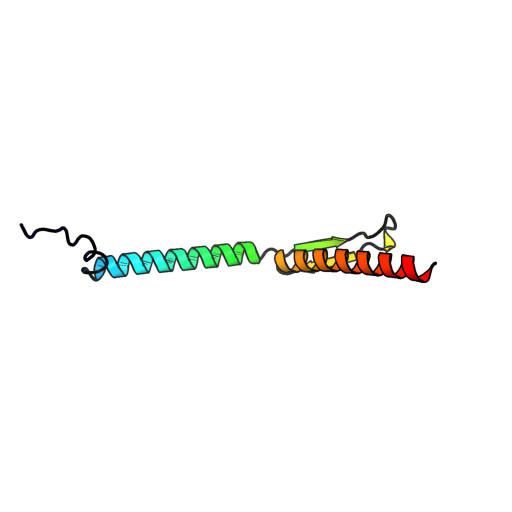.505 3.282 -12.656 1.00 86.88 81 TYR A CA 1
ATOM 635 C C . TYR A 1 81 ? 19.866 2.785 -14.054 1.00 86.88 81 TYR A C 1
ATOM 637 O O . TYR A 1 81 ? 20.954 3.081 -14.543 1.00 86.88 81 TYR A O 1
ATOM 645 N N . SER A 1 82 ? 18.949 2.090 -14.733 1.00 86.44 82 SER A N 1
ATOM 646 C CA . SER A 1 82 ? 19.178 1.607 -16.099 1.00 86.44 82 SER A CA 1
ATOM 647 C C . SER A 1 82 ? 19.532 2.750 -17.056 1.00 86.44 82 SER A C 1
ATOM 649 O O . SER A 1 82 ? 20.437 2.605 -17.879 1.00 86.44 82 SER A O 1
ATOM 651 N N . SER A 1 83 ? 18.858 3.898 -16.931 1.00 86.06 83 SER A N 1
ATOM 652 C CA . SER A 1 83 ? 19.157 5.088 -17.730 1.00 86.06 83 SER A CA 1
ATOM 653 C C . SER A 1 83 ? 20.557 5.629 -17.434 1.00 86.06 83 SER A C 1
ATOM 655 O O . SER A 1 83 ? 21.303 5.917 -18.369 1.00 86.06 83 SER A O 1
ATOM 657 N N . MET A 1 84 ? 20.951 5.719 -16.161 1.00 88.38 84 MET A N 1
ATOM 658 C CA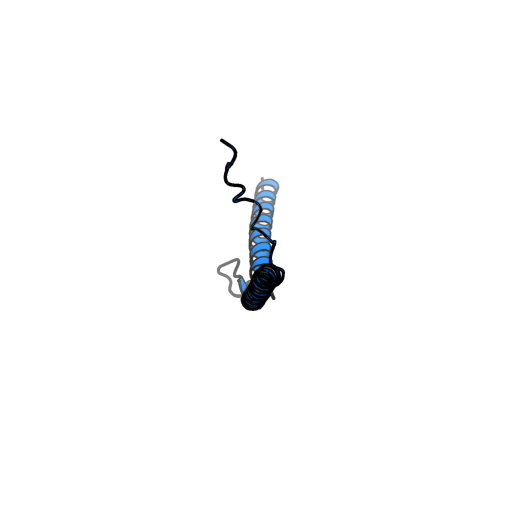 . MET A 1 84 ? 22.287 6.177 -15.764 1.00 88.38 84 MET A CA 1
ATOM 659 C C . MET A 1 84 ? 23.395 5.250 -16.274 1.00 88.38 84 MET A C 1
ATOM 661 O O . MET A 1 84 ? 24.359 5.728 -16.866 1.00 88.38 84 MET A O 1
ATOM 665 N N . TYR A 1 85 ? 23.247 3.931 -16.117 1.00 85.38 85 TYR A N 1
ATOM 666 C CA . TYR A 1 85 ? 24.226 2.961 -16.620 1.00 85.38 85 TYR A CA 1
ATOM 667 C C . TYR A 1 85 ? 24.395 3.052 -18.138 1.00 85.38 85 TYR A C 1
ATOM 669 O O . TYR A 1 85 ? 25.523 3.063 -18.630 1.00 85.38 85 TYR A O 1
ATOM 677 N N . SER A 1 86 ? 23.292 3.182 -18.881 1.00 84.12 86 SER A N 1
ATOM 678 C CA . SER A 1 86 ? 23.348 3.353 -20.337 1.00 84.12 86 SER A CA 1
ATOM 679 C C . SER A 1 86 ? 24.039 4.655 -20.760 1.00 84.12 86 SER A C 1
ATOM 681 O O . SER A 1 86 ? 24.709 4.678 -21.787 1.00 84.12 86 SER A O 1
ATOM 683 N N . ALA A 1 87 ? 23.925 5.723 -19.967 1.00 87.12 87 ALA A N 1
ATOM 684 C CA . ALA A 1 87 ? 24.572 7.002 -20.249 1.00 87.12 87 ALA A CA 1
ATOM 685 C C . ALA A 1 87 ? 26.085 6.983 -19.970 1.00 87.12 87 ALA A C 1
ATOM 687 O O . ALA A 1 87 ? 26.821 7.728 -20.608 1.00 87.12 87 ALA A O 1
ATOM 688 N N . ILE A 1 88 ? 26.541 6.150 -19.028 1.00 86.25 88 ILE A N 1
ATOM 689 C CA . ILE A 1 88 ? 27.965 5.981 -18.699 1.00 86.25 88 ILE A CA 1
ATOM 690 C C . ILE A 1 88 ? 28.656 5.050 -19.703 1.00 86.25 88 ILE A C 1
ATOM 692 O O . ILE A 1 88 ? 29.765 5.335 -20.128 1.00 86.25 88 ILE A O 1
ATOM 696 N N . LEU A 1 89 ? 28.012 3.942 -20.087 1.00 83.75 89 LEU A N 1
ATOM 697 C CA . LEU A 1 89 ? 28.599 2.938 -20.989 1.00 83.75 89 LEU A CA 1
ATOM 698 C C . LEU A 1 89 ? 28.676 3.375 -22.460 1.00 83.75 89 LEU A C 1
ATOM 700 O O . LEU A 1 89 ? 29.444 2.788 -23.213 1.00 83.75 89 LEU A O 1
ATOM 704 N N . ASN A 1 90 ? 27.864 4.351 -22.875 1.00 74.69 90 ASN A N 1
ATOM 705 C CA . ASN A 1 90 ? 27.857 4.881 -24.244 1.00 74.69 90 ASN A CA 1
ATOM 706 C C . ASN A 1 90 ? 28.688 6.176 -24.402 1.00 74.69 90 ASN A C 1
ATOM 708 O O . ASN A 1 90 ? 28.511 6.884 -25.394 1.00 74.69 90 ASN A O 1
ATOM 712 N N . GLN A 1 91 ? 29.548 6.499 -23.428 1.00 56.72 91 GLN A N 1
ATOM 713 C CA . GLN A 1 91 ? 30.620 7.499 -23.553 1.00 56.72 91 GLN A CA 1
ATOM 714 C C . GLN A 1 91 ? 31.931 6.811 -23.925 1.00 56.72 91 GLN A C 1
ATOM 716 O O . GLN A 1 91 ? 32.685 7.416 -24.717 1.00 56.72 91 GLN A O 1
#

Solvent-accessible surface area (backbone atoms only — not comparable to full-atom values): 5489 Å² total; per-residue (Å²): 144,82,82,76,78,72,73,81,64,79,80,64,78,49,69,70,59,42,50,50,54,49,50,55,52,50,51,51,50,52,52,51,52,48,50,46,51,65,64,44,63,40,69,35,76,48,79,46,61,89,52,95,54,72,89,59,51,47,75,50,80,30,67,29,59,66,64,50,51,52,52,52,56,48,53,53,51,53,51,50,51,54,52,51,53,54,61,61,74,76,107

Sequence (91 aa):
MGFVLRLDVIQGGDPMIWEGKRAVSRELTQILEFVDKVLAGRHTIILMQPSKNRAMRTSMDFDSVNHALDVIKLSHNVSLYSSMYSAILNQ

Nearest PDB structures (foldseek):
  1j0r-assembly2_B  TM=3.499E-01  e=1.071E+00  Bacillus subtilis
  3j7r-assembly1_1  TM=3.345E-01  e=1.402E+00  Sus scrofa
  6f41-assembly1_O  TM=3.815E-01  e=3.143E+00  Saccharomyces cerevisiae S288C
  7mtr-assembly1_B  TM=3.215E-01  e=3.361E+00  Homo sapiens

Secondary structure (DSSP, 8-state):
------TTSTTSSSHHHHHHHHHHHHHHHHHHHHHHHHHHT--EEEEE-SSS-GGG-EEEEES-HHHHHHHHHHHHHHHHHHHHHHHHHT-

InterPro domains:
  IPR000781 Enhancer of rudimentary [PF01133] (41-73)
  IPR035912 Enhancer of rudimentary superfamily [G3DSA:3.30.2260.10] (42-89)
  IPR035912 Enhancer of rudimentary superfamily [SSF143875] (42-72)

pLDDT: mean 80.1, std 13.01, range [44.53, 92.81]

Radius of gyration: 27.57 Å; Cα contacts (8 Å, |Δi|>4): 49; chains: 1; bounding box: 50×31×82 Å

Organism: NCBI:txid547442

Foldseek 3Di:
DPCPPPVVPPPDPDPVVVVVVVVVVVVVVVVVVVVCCVQQQDWDKDWDDPDPDPVRIDIDIDRGPVVVVVVVVVVVVVVVVVVVVVVVVVD

Mean predicted aligned error: 13.62 Å